Protein AF-A0A522Q2U1-F1 (afdb_monomer_lite)

Foldseek 3Di:
DLLVVLVVVVVVPDDLPDAD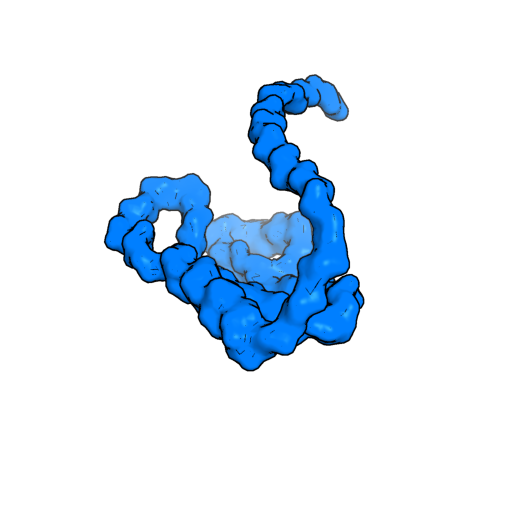EAEACDDPVNLVSCCVRNNNPHHYHYHLVVVLVVVLVPDDPVCNVVVSVVSVVVVPDDDPDPPDDPDPDPDDPPPVVVVVVVVVCVVPDDDDPDDDPDDDDDDDDDDDDDDDD

Secondary structure (DSSP, 8-state):
-HHHHHHHHHTTT--SSS---EEES--HHHHHHHHHHH-TTS-EEE-HHHHHHHHHTTS-HHHHHHHHHHHHHHTTSPP--SS----S--SSSTTHHHHHHHHHHHHS-------------------------

pLDDT: mean 72.79, std 26.9, range [29.25, 98.19]

Sequence (133 aa):
MAKGLLEGLVGRGLATDRKYLFVIDGSKALRVAINAAFGAENPVQRCRQHKLENVMGYLPEHLKDQTKAAMRAAFRLPGQGRDGAVGEAGGMAGTRISQRRHELARRFGGDVHGQSDGFVAEPLALSGIHQRD

Structure (mmCIF, N/CA/C/O backbone):
data_AF-A0A522Q2U1-F1
#
_entry.id   AF-A0A522Q2U1-F1
#
loop_
_atom_site.group_PDB
_atom_site.id
_atom_site.type_symbol
_atom_site.label_atom_id
_atom_site.label_alt_id
_atom_site.label_comp_id
_atom_site.label_asym_id
_atom_site.label_entity_id
_atom_site.label_seq_id
_atom_site.pdbx_PDB_ins_code
_atom_site.Cartn_x
_atom_site.Cartn_y
_atom_site.Cartn_z
_atom_site.occupancy
_atom_site.B_iso_or_equiv
_atom_site.auth_seq_id
_atom_site.auth_comp_id
_atom_site.auth_asym_id
_atom_site.auth_atom_id
_atom_site.pdbx_PDB_model_num
ATOM 1 N N . MET A 1 1 ? -6.010 -16.390 9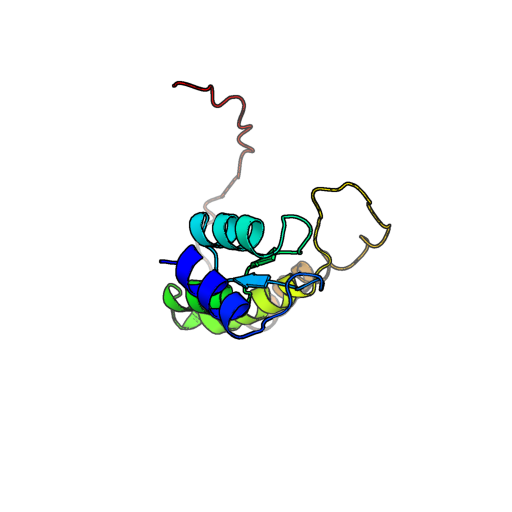.042 1.00 67.88 1 MET A N 1
ATOM 2 C CA . MET A 1 1 ? -4.645 -15.822 8.944 1.00 67.88 1 MET A CA 1
ATOM 3 C C . MET A 1 1 ? -4.636 -14.298 9.096 1.00 67.88 1 MET A C 1
ATOM 5 O O . MET A 1 1 ? -4.265 -13.840 10.164 1.00 67.88 1 MET A O 1
ATOM 9 N N . ALA A 1 2 ? -5.099 -13.502 8.118 1.00 86.50 2 ALA A N 1
ATOM 10 C CA . ALA A 1 2 ? -4.985 -12.029 8.169 1.00 86.50 2 ALA A CA 1
ATOM 11 C C . ALA A 1 2 ? -5.651 -11.362 9.393 1.00 86.50 2 ALA A C 1
ATOM 13 O O . ALA A 1 2 ? -5.063 -10.474 10.000 1.00 86.50 2 ALA A O 1
ATOM 14 N N . LYS A 1 3 ? -6.847 -11.821 9.784 1.00 88.31 3 LYS A N 1
ATOM 15 C CA . LYS A 1 3 ? -7.571 -11.313 10.963 1.00 88.31 3 LYS A CA 1
ATOM 16 C C . LYS A 1 3 ? -6.779 -11.515 12.262 1.00 88.31 3 LYS A C 1
ATOM 18 O O . LYS A 1 3 ? -6.504 -10.543 12.950 1.00 88.31 3 LYS A O 1
ATOM 23 N N . GLY A 1 4 ? -6.306 -12.738 12.513 1.00 92.56 4 GLY A N 1
ATOM 24 C CA . GLY A 1 4 ? -5.521 -13.057 13.712 1.00 92.56 4 GLY A CA 1
ATOM 25 C C . GLY A 1 4 ? -4.200 -12.286 13.818 1.00 92.56 4 GLY A C 1
ATOM 26 O O . GLY A 1 4 ? -3.786 -11.943 14.919 1.00 92.56 4 GLY A O 1
ATOM 27 N N . LEU A 1 5 ? -3.559 -11.949 12.689 1.00 93.75 5 LEU A N 1
ATOM 28 C CA . LEU A 1 5 ? -2.380 -11.073 12.694 1.00 93.75 5 LEU A CA 1
ATOM 29 C C . LEU A 1 5 ? -2.725 -9.682 13.244 1.00 93.75 5 LEU A C 1
ATOM 31 O O . LEU A 1 5 ? -2.038 -9.192 14.136 1.00 93.75 5 LEU A O 1
ATOM 35 N N . LEU A 1 6 ? -3.779 -9.058 12.712 1.00 95.44 6 LEU A N 1
ATOM 36 C CA . LEU A 1 6 ? -4.190 -7.710 13.103 1.00 95.44 6 LEU A CA 1
ATOM 37 C C . LEU A 1 6 ? -4.713 -7.671 14.541 1.00 95.44 6 LEU A C 1
ATOM 39 O O . LEU A 1 6 ? -4.323 -6.794 15.304 1.00 95.44 6 LEU A O 1
ATOM 43 N N . GLU A 1 7 ? -5.506 -8.662 14.943 1.00 94.50 7 GLU A N 1
ATOM 44 C CA . GLU A 1 7 ? -5.956 -8.822 16.331 1.00 94.50 7 GLU A CA 1
ATOM 45 C C . GLU A 1 7 ? -4.779 -9.007 17.288 1.00 94.50 7 GLU A C 1
ATOM 47 O O . GLU A 1 7 ? -4.756 -8.415 18.362 1.00 94.5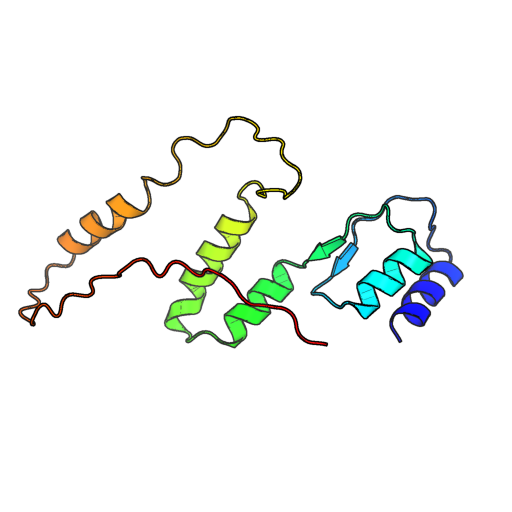0 7 GLU A O 1
ATOM 52 N N . GLY A 1 8 ? -3.755 -9.758 16.877 1.00 96.38 8 GLY A N 1
ATOM 53 C CA . GLY A 1 8 ? -2.525 -9.897 17.645 1.00 96.38 8 GLY A CA 1
ATOM 54 C C . GLY A 1 8 ? -1.740 -8.589 17.783 1.00 96.38 8 GLY A C 1
ATOM 55 O O . GLY A 1 8 ? -1.017 -8.424 18.759 1.00 96.38 8 GLY A O 1
ATOM 56 N N . LEU A 1 9 ? -1.839 -7.651 16.835 1.00 95.94 9 LEU A N 1
ATOM 57 C CA . LEU A 1 9 ? -1.246 -6.315 16.987 1.00 95.94 9 LEU A CA 1
ATOM 58 C C . LEU A 1 9 ? -2.051 -5.467 17.976 1.00 95.94 9 LEU A C 1
ATOM 60 O O . LEU A 1 9 ? -1.464 -4.850 18.862 1.00 95.94 9 LEU A O 1
ATOM 64 N N . VAL A 1 10 ? -3.381 -5.490 17.871 1.00 95.56 10 VAL A N 1
ATOM 65 C CA . VAL A 1 10 ? -4.282 -4.784 18.798 1.00 95.56 10 VAL A CA 1
ATOM 66 C C . VAL A 1 10 ? -4.112 -5.300 20.228 1.00 95.56 10 VAL A C 1
ATOM 68 O O . VAL A 1 10 ? -3.917 -4.511 21.146 1.00 95.56 10 VAL A O 1
ATOM 71 N N . GLY A 1 11 ? -4.061 -6.621 20.419 1.00 96.81 11 GLY A N 1
ATOM 72 C CA . GLY A 1 11 ? -3.835 -7.244 21.726 1.00 96.81 11 GLY A CA 1
ATOM 73 C C . GLY A 1 11 ? -2.471 -6.922 22.350 1.00 96.81 11 GLY A C 1
ATOM 74 O O . GLY A 1 11 ? -2.312 -7.037 23.559 1.00 96.81 11 GLY A O 1
ATOM 75 N N . ARG A 1 12 ? -1.494 -6.475 21.548 1.00 97.56 12 ARG A N 1
ATOM 76 C CA . ARG A 1 12 ? -0.190 -5.973 22.021 1.00 97.56 12 ARG A CA 1
ATOM 77 C C . ARG A 1 12 ? -0.180 -4.459 22.272 1.00 97.56 12 ARG A C 1
ATOM 79 O O . ARG A 1 12 ? 0.882 -3.901 22.529 1.00 97.56 12 ARG A O 1
ATOM 86 N N . GLY A 1 13 ? -1.335 -3.796 22.201 1.00 96.44 13 GLY A N 1
ATOM 87 C CA . GLY A 1 13 ? -1.489 -2.373 22.506 1.00 96.44 13 GLY A CA 1
ATOM 88 C C . GLY A 1 13 ? -1.466 -1.447 21.290 1.00 96.44 13 GLY A C 1
ATOM 89 O O . GLY A 1 13 ? -1.311 -0.237 21.458 1.00 96.44 13 GLY A O 1
ATOM 90 N N . LEU A 1 14 ? -1.617 -1.967 20.065 1.00 95.81 14 LEU A N 1
ATOM 91 C CA . LEU A 1 14 ? -1.825 -1.096 18.909 1.00 95.81 14 LEU A CA 1
ATOM 92 C C . LEU A 1 14 ? -3.215 -0.452 18.999 1.00 95.81 14 LEU A C 1
ATOM 94 O O . LEU A 1 14 ? -4.233 -1.131 18.882 1.00 95.81 14 LEU A O 1
ATOM 98 N N . ALA A 1 15 ? -3.232 0.862 19.204 1.00 94.88 15 ALA A N 1
ATOM 99 C CA . ALA A 1 15 ? -4.448 1.656 19.315 1.00 94.88 15 ALA A CA 1
ATOM 100 C C . ALA A 1 15 ? -5.300 1.568 18.033 1.00 94.88 15 ALA A C 1
ATOM 102 O O . ALA A 1 15 ? -4.765 1.609 16.929 1.00 94.88 15 ALA A O 1
ATOM 103 N N . THR A 1 16 ? -6.622 1.454 18.162 1.00 94.75 16 THR A N 1
ATOM 104 C CA . THR A 1 16 ? -7.557 1.351 17.020 1.00 94.75 16 THR A CA 1
ATOM 105 C C . THR A 1 16 ? -8.399 2.609 16.818 1.00 94.75 16 THR A C 1
ATOM 107 O O . THR A 1 16 ? -9.103 2.725 15.823 1.00 94.75 16 THR A O 1
ATOM 110 N N . ASP A 1 17 ? -8.330 3.552 17.753 1.00 92.25 17 ASP A N 1
ATOM 111 C CA . ASP A 1 17 ? -9.040 4.835 17.753 1.00 92.25 17 ASP A CA 1
ATOM 112 C C . ASP A 1 17 ? -8.352 5.910 16.891 1.00 92.25 17 ASP A C 1
ATOM 114 O O . ASP A 1 17 ? -8.889 6.995 16.671 1.00 92.25 17 ASP A O 1
ATOM 118 N N . ARG A 1 18 ? -7.160 5.609 16.369 1.00 93.19 18 ARG A N 1
ATOM 119 C CA . ARG A 1 18 ? -6.389 6.489 15.488 1.00 93.19 18 ARG A CA 1
ATOM 120 C C . ARG A 1 18 ? -6.672 6.169 14.027 1.00 93.19 18 ARG A C 1
ATOM 122 O O . ARG A 1 18 ? -6.840 5.010 13.654 1.00 93.19 18 ARG A O 1
ATOM 129 N N . LYS A 1 19 ? -6.629 7.193 13.171 1.00 94.06 19 LYS A N 1
ATOM 130 C CA . LYS A 1 19 ? -6.627 6.980 11.719 1.00 94.06 19 LYS A CA 1
ATOM 131 C C . LYS A 1 1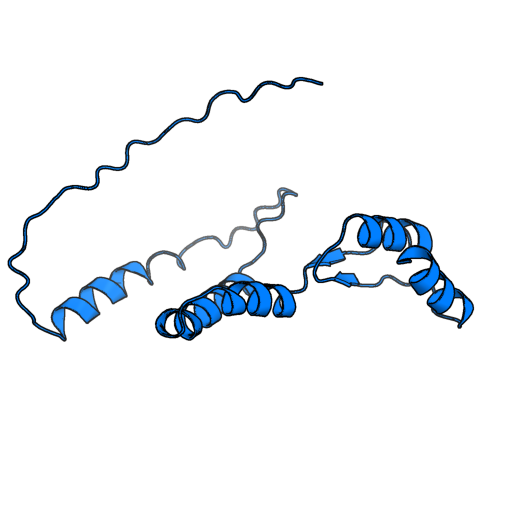9 ? -5.258 6.489 11.252 1.00 94.06 19 LYS A C 1
ATOM 133 O O . LYS A 1 19 ? -4.240 7.133 11.497 1.00 94.06 19 LYS A O 1
ATOM 138 N N . TYR A 1 20 ? -5.262 5.384 10.516 1.00 96.06 20 TYR A N 1
ATOM 139 C CA . TYR A 1 20 ? -4.099 4.789 9.870 1.00 96.06 20 TYR A CA 1
ATOM 140 C C . TYR A 1 20 ? -4.248 4.819 8.353 1.00 96.06 20 TYR A C 1
ATOM 142 O O . TYR A 1 20 ? -5.327 4.591 7.809 1.00 96.06 20 TYR A O 1
ATOM 150 N N . LEU A 1 21 ? -3.129 5.019 7.657 1.00 96.62 21 LEU A N 1
ATOM 151 C CA . LEU A 1 21 ? -3.019 4.666 6.248 1.00 96.62 21 LEU A CA 1
ATOM 152 C C . LEU A 1 21 ? -2.506 3.232 6.137 1.00 96.62 21 LEU A C 1
ATOM 154 O O . LEU A 1 21 ? -1.337 2.960 6.412 1.00 96.62 21 LEU A O 1
ATOM 158 N N . PHE A 1 22 ? -3.358 2.319 5.681 1.00 96.62 22 PHE A N 1
ATOM 159 C CA . PHE A 1 22 ? -2.936 0.951 5.398 1.00 96.62 22 PHE A CA 1
ATOM 160 C C . PHE A 1 22 ? -2.387 0.862 3.976 1.00 96.62 22 PHE A C 1
ATOM 162 O O . PHE A 1 22 ? -3.128 1.022 3.006 1.00 96.62 22 PHE A O 1
ATOM 169 N N . VAL A 1 23 ? -1.094 0.571 3.839 1.00 96.75 23 VAL A N 1
ATOM 170 C CA . VAL A 1 23 ? -0.452 0.344 2.538 1.00 96.75 23 VAL A CA 1
ATOM 171 C C . VAL A 1 23 ? -0.234 -1.153 2.341 1.00 96.75 23 VAL A C 1
ATOM 173 O O . VAL A 1 23 ? 0.606 -1.753 3.004 1.00 96.75 23 VAL A O 1
ATOM 176 N N . ILE A 1 24 ? -0.984 -1.767 1.428 1.00 96.00 24 ILE A N 1
ATOM 177 C CA . ILE A 1 24 ? -0.965 -3.223 1.199 1.00 96.00 24 ILE A CA 1
ATOM 178 C C . ILE A 1 24 ? -0.700 -3.532 -0.272 1.00 96.00 24 ILE A C 1
ATOM 180 O O . ILE A 1 24 ? -1.156 -2.789 -1.130 1.00 96.00 24 ILE A O 1
ATOM 184 N N . ASP A 1 25 ? 0.002 -4.615 -0.615 1.00 92.88 25 ASP A N 1
ATOM 185 C CA . ASP A 1 25 ? 0.135 -5.005 -2.033 1.00 92.88 25 ASP A CA 1
ATOM 186 C C . ASP A 1 25 ? -1.247 -5.306 -2.633 1.00 92.88 25 ASP A C 1
ATOM 188 O O . ASP A 1 25 ? -1.674 -4.683 -3.604 1.00 92.88 25 ASP A O 1
ATOM 192 N N . GLY A 1 26 ? -2.021 -6.134 -1.929 1.00 88.38 26 GLY A N 1
ATOM 193 C CA . GLY A 1 26 ? -3.477 -6.167 -1.958 1.00 88.38 26 GLY A CA 1
ATOM 194 C C . GLY A 1 26 ? -4.044 -7.560 -1.733 1.00 88.38 26 GLY A C 1
ATOM 195 O O . GLY A 1 26 ? -3.488 -8.566 -2.149 1.00 88.38 26 GLY A O 1
ATOM 196 N N . SER A 1 27 ? -5.174 -7.613 -1.041 1.00 91.19 27 SER A N 1
ATOM 197 C CA . SER A 1 27 ? -5.875 -8.849 -0.713 1.00 91.19 27 SER A CA 1
ATOM 198 C C . SER A 1 27 ? -7.273 -8.482 -0.241 1.00 91.19 27 SER A C 1
ATOM 200 O O . SER A 1 27 ? -7.428 -7.606 0.613 1.00 91.19 27 SER A O 1
ATOM 202 N N . LYS A 1 28 ? -8.299 -9.138 -0.795 1.00 93.31 28 LYS A N 1
ATOM 203 C CA . LYS A 1 28 ? -9.689 -8.923 -0.365 1.00 93.31 28 LYS A CA 1
ATOM 204 C C . LYS A 1 28 ? -9.852 -9.296 1.111 1.00 93.31 28 LYS A C 1
ATOM 206 O O . LYS A 1 28 ? -10.411 -8.521 1.878 1.00 93.31 28 LYS A O 1
ATOM 211 N N . ALA A 1 29 ? -9.272 -10.425 1.519 1.00 94.06 29 ALA A N 1
ATOM 212 C CA . ALA A 1 29 ? -9.300 -10.884 2.904 1.00 94.06 29 ALA A CA 1
ATOM 213 C C . ALA A 1 29 ? -8.581 -9.915 3.856 1.00 94.06 29 ALA A C 1
ATOM 215 O O . ALA A 1 29 ? -9.072 -9.663 4.952 1.00 94.06 29 ALA A O 1
ATOM 216 N N . LEU A 1 30 ? -7.452 -9.329 3.437 1.00 95.06 30 LEU A N 1
ATOM 217 C CA . LEU A 1 30 ? -6.740 -8.342 4.252 1.00 95.06 30 LEU A CA 1
ATOM 218 C C . LEU A 1 30 ? -7.531 -7.036 4.380 1.00 95.06 30 LEU A C 1
ATOM 220 O O . LEU A 1 30 ? -7.595 -6.484 5.471 1.00 95.06 30 LEU A O 1
ATOM 224 N N . ARG A 1 31 ? -8.190 -6.574 3.307 1.00 95.50 31 ARG A N 1
ATOM 225 C CA . ARG A 1 31 ? -9.075 -5.399 3.371 1.00 95.50 31 ARG A CA 1
ATOM 226 C C . ARG A 1 31 ? -10.232 -5.619 4.347 1.00 95.50 31 ARG A C 1
ATOM 228 O O . ARG A 1 31 ? -10.501 -4.744 5.160 1.00 95.50 31 ARG A O 1
ATOM 235 N N . VAL A 1 32 ? -10.880 -6.783 4.293 1.00 96.06 32 VAL A N 1
ATOM 236 C CA . VAL A 1 32 ? -11.955 -7.143 5.232 1.00 96.06 32 VAL A CA 1
ATOM 237 C C . VAL A 1 32 ? -11.430 -7.202 6.668 1.00 96.06 32 VAL A C 1
ATOM 239 O O . VAL A 1 32 ? -12.059 -6.654 7.566 1.00 96.06 32 VAL A O 1
ATOM 242 N N . ALA A 1 33 ? -10.259 -7.804 6.888 1.00 96.06 33 ALA A N 1
ATOM 243 C CA . ALA A 1 33 ? -9.649 -7.884 8.213 1.00 96.06 33 ALA A CA 1
ATOM 244 C C . ALA A 1 33 ? -9.290 -6.500 8.787 1.00 96.06 33 ALA A C 1
ATOM 246 O O . ALA A 1 33 ? -9.537 -6.257 9.963 1.00 96.06 33 ALA A O 1
ATOM 247 N N . ILE A 1 34 ? -8.758 -5.590 7.962 1.00 96.06 34 ILE A N 1
ATOM 248 C CA . ILE A 1 34 ? -8.485 -4.198 8.353 1.00 96.06 34 ILE A CA 1
ATOM 249 C C . ILE A 1 34 ? -9.780 -3.508 8.779 1.00 96.06 34 ILE A C 1
ATOM 251 O O . ILE A 1 34 ? -9.840 -2.963 9.877 1.00 96.06 34 ILE A O 1
ATOM 255 N N . ASN A 1 35 ? -10.824 -3.585 7.949 1.00 95.38 35 ASN A N 1
ATOM 256 C CA . ASN A 1 35 ? -12.113 -2.969 8.260 1.00 95.38 35 ASN A CA 1
ATOM 257 C C . ASN A 1 35 ? -12.709 -3.526 9.565 1.00 95.38 35 ASN A C 1
ATOM 259 O O . ASN A 1 35 ? -13.289 -2.770 10.335 1.00 95.38 35 ASN A O 1
ATOM 263 N N . ALA A 1 36 ? -12.555 -4.828 9.820 1.00 94.75 36 ALA A N 1
ATOM 264 C CA . ALA A 1 36 ? -13.062 -5.470 11.029 1.00 94.75 36 ALA A CA 1
ATOM 265 C C . ALA A 1 36 ? -12.292 -5.067 12.300 1.00 94.75 36 ALA A C 1
ATOM 267 O O . ALA A 1 36 ? -12.902 -4.953 13.355 1.00 94.75 36 ALA A O 1
ATOM 268 N N . ALA A 1 37 ? -10.973 -4.864 12.213 1.00 94.44 37 ALA A N 1
ATOM 269 C CA . ALA A 1 37 ? -10.134 -4.563 13.377 1.00 94.44 37 ALA A CA 1
ATOM 270 C C . ALA A 1 37 ? -9.999 -3.058 13.674 1.00 94.44 37 ALA A C 1
ATOM 272 O O . ALA A 1 37 ? -9.888 -2.676 14.833 1.00 94.44 37 ALA A O 1
ATOM 273 N N . PHE A 1 38 ? -10.000 -2.208 12.643 1.00 95.19 38 PHE A N 1
ATOM 274 C CA . PHE A 1 38 ? -9.717 -0.769 12.763 1.00 95.19 38 PHE A CA 1
ATOM 275 C C . PHE A 1 38 ? -10.867 0.123 12.278 1.00 95.19 38 PHE A C 1
ATOM 277 O O . PHE A 1 38 ? -10.779 1.344 12.374 1.00 95.19 38 PHE A O 1
ATOM 284 N N . GLY A 1 39 ? -11.940 -0.457 11.736 1.00 93.69 39 GLY A N 1
ATOM 285 C CA . GLY A 1 39 ? -13.035 0.286 11.115 1.00 93.69 39 GLY A CA 1
ATOM 286 C C . GLY A 1 39 ? -12.777 0.635 9.644 1.00 93.69 39 GLY A C 1
ATOM 287 O O . GLY A 1 39 ? -11.638 0.687 9.168 1.00 93.69 39 GLY A O 1
ATOM 288 N N . ALA A 1 40 ? -13.864 0.870 8.905 1.00 94.25 40 ALA A N 1
ATOM 289 C CA . ALA A 1 40 ? -13.849 1.080 7.452 1.00 94.25 40 ALA A CA 1
ATOM 290 C C . ALA A 1 40 ? -13.405 2.491 7.011 1.00 94.25 40 ALA A C 1
ATOM 292 O O . ALA A 1 40 ? -13.105 2.689 5.835 1.00 94.25 40 ALA A O 1
ATOM 293 N N . GLU A 1 41 ? -13.326 3.438 7.948 1.00 94.25 41 GLU A N 1
ATOM 294 C CA . GLU A 1 41 ? -12.950 4.845 7.724 1.00 94.25 41 GLU A CA 1
ATOM 295 C C . GLU A 1 41 ? -11.458 5.045 7.413 1.00 94.25 41 GLU A C 1
ATOM 297 O O . GLU A 1 41 ? -11.028 6.131 7.014 1.00 94.25 41 GLU A O 1
ATOM 302 N N . ASN A 1 42 ? -10.638 4.015 7.629 1.00 95.31 42 ASN A N 1
ATOM 303 C CA . ASN A 1 42 ? -9.208 4.097 7.374 1.00 95.31 42 ASN A CA 1
ATOM 304 C C . ASN A 1 42 ? -8.918 4.021 5.869 1.00 95.31 42 ASN A C 1
ATOM 306 O O . ASN A 1 42 ? -9.344 3.065 5.207 1.00 95.31 42 ASN A O 1
ATOM 310 N N . PRO A 1 43 ? -8.148 4.968 5.305 1.00 95.56 43 PRO A N 1
ATOM 311 C CA . PRO A 1 43 ? -7.727 4.875 3.920 1.00 95.56 43 PRO A CA 1
ATOM 312 C C . PRO A 1 43 ? -6.841 3.642 3.713 1.00 95.56 43 PRO A C 1
ATOM 314 O O . PRO A 1 43 ? -5.902 3.373 4.469 1.00 95.56 43 PRO A O 1
ATOM 317 N N . VAL A 1 44 ? -7.125 2.900 2.642 1.00 95.81 44 VAL A N 1
ATOM 318 C CA . VAL A 1 44 ? -6.332 1.740 2.227 1.00 95.81 44 VAL A CA 1
ATOM 319 C C . VAL A 1 44 ? -5.777 1.993 0.835 1.00 95.81 44 VAL A C 1
ATOM 321 O O . VAL A 1 44 ? -6.525 2.091 -0.136 1.00 95.81 44 VAL A O 1
ATOM 324 N N . GLN A 1 45 ? -4.455 2.059 0.736 1.00 95.00 45 GLN A N 1
ATOM 325 C CA . GLN A 1 45 ? -3.723 2.309 -0.497 1.00 95.00 45 GLN A CA 1
ATOM 326 C C . GLN A 1 45 ? -3.014 1.035 -0.963 1.00 95.00 45 GLN A C 1
ATOM 328 O O . GLN A 1 45 ? -2.435 0.296 -0.165 1.00 95.00 45 GLN A O 1
ATOM 333 N N . ARG A 1 46 ? -2.999 0.786 -2.280 1.00 93.25 46 ARG A N 1
ATOM 334 C CA . ARG A 1 46 ? -2.133 -0.259 -2.839 1.00 93.25 46 ARG A CA 1
ATOM 335 C C . ARG A 1 46 ? -0.670 0.166 -2.848 1.00 93.25 46 ARG A C 1
ATOM 337 O O . ARG A 1 46 ? -0.352 1.287 -3.254 1.00 93.25 46 ARG A O 1
ATOM 344 N N . CYS A 1 47 ? 0.209 -0.745 -2.444 1.00 96.75 47 CYS A N 1
ATOM 345 C CA . CYS A 1 47 ? 1.644 -0.528 -2.390 1.00 96.75 47 CYS A CA 1
ATOM 346 C C . CYS A 1 47 ? 2.223 -0.372 -3.800 1.00 96.75 47 CYS A C 1
ATOM 348 O O . CYS A 1 47 ? 2.201 -1.288 -4.621 1.00 96.75 47 CYS A O 1
ATOM 350 N N . ARG A 1 48 ? 2.775 0.811 -4.073 1.00 95.56 48 ARG A N 1
ATOM 351 C CA . ARG A 1 48 ? 3.397 1.138 -5.362 1.00 95.56 48 ARG A CA 1
ATOM 352 C C . ARG A 1 48 ? 4.702 0.378 -5.589 1.00 95.56 48 ARG A C 1
ATOM 354 O O . ARG A 1 48 ? 4.992 0.033 -6.728 1.00 95.56 48 ARG A O 1
ATOM 361 N N . GLN A 1 49 ? 5.458 0.104 -4.523 1.00 96.19 49 GLN A N 1
ATOM 362 C CA . GLN A 1 49 ? 6.724 -0.626 -4.610 1.00 96.19 49 GLN A CA 1
ATOM 363 C C . GLN A 1 49 ? 6.496 -2.081 -5.023 1.00 96.19 49 GLN A C 1
ATOM 365 O O . GLN A 1 49 ? 7.041 -2.503 -6.037 1.00 96.19 49 GLN A O 1
ATOM 370 N N . HIS A 1 50 ? 5.601 -2.798 -4.337 1.00 96.62 50 HIS A N 1
ATOM 371 C CA . HIS A 1 50 ? 5.223 -4.148 -4.761 1.00 96.62 50 HIS A CA 1
ATOM 372 C C . HIS A 1 50 ? 4.636 -4.149 -6.171 1.00 96.62 50 HIS A C 1
ATOM 374 O O . HIS A 1 50 ? 4.954 -5.020 -6.971 1.00 96.62 50 HIS A O 1
ATOM 380 N N . LYS A 1 51 ? 3.836 -3.137 -6.542 1.00 94.69 51 LYS A N 1
ATOM 381 C CA . LYS A 1 51 ? 3.333 -3.066 -7.916 1.00 94.69 51 LYS A CA 1
ATOM 382 C C . LYS A 1 51 ? 4.448 -2.863 -8.949 1.00 94.69 51 LYS A C 1
ATOM 384 O O . LYS A 1 51 ? 4.340 -3.426 -10.034 1.00 94.69 51 LYS A O 1
ATOM 389 N N . LEU A 1 52 ? 5.492 -2.091 -8.637 1.00 97.12 52 LEU A N 1
ATOM 390 C CA . LEU A 1 52 ? 6.677 -1.965 -9.491 1.00 97.12 52 LEU A CA 1
ATOM 391 C C . LEU A 1 52 ? 7.382 -3.309 -9.636 1.00 97.12 52 LEU A C 1
ATOM 393 O O . LEU A 1 52 ? 7.610 -3.732 -10.760 1.00 97.12 52 LEU A O 1
ATOM 397 N N . GLU A 1 53 ? 7.685 -3.986 -8.532 1.00 97.06 53 GLU A N 1
ATOM 398 C CA . GLU A 1 53 ? 8.362 -5.290 -8.539 1.00 97.06 53 GLU A CA 1
ATOM 399 C C . GLU A 1 53 ? 7.558 -6.340 -9.304 1.00 97.06 53 GLU A C 1
ATOM 401 O O . GLU A 1 53 ? 8.103 -6.999 -10.187 1.00 97.06 53 GLU A O 1
ATOM 406 N N . ASN A 1 54 ? 6.244 -6.394 -9.069 1.00 95.00 54 ASN A N 1
ATOM 407 C CA . ASN A 1 54 ? 5.321 -7.254 -9.798 1.00 95.00 54 ASN A CA 1
ATOM 408 C C . ASN A 1 54 ? 5.393 -7.009 -11.308 1.00 95.00 54 ASN A C 1
ATOM 410 O O . ASN A 1 54 ? 5.339 -7.959 -12.067 1.00 95.00 54 ASN A O 1
ATOM 414 N N . VAL A 1 55 ? 5.521 -5.763 -11.775 1.00 96.75 55 VAL A N 1
ATOM 415 C CA . VAL A 1 55 ? 5.651 -5.481 -13.216 1.00 96.75 55 VAL A CA 1
ATOM 416 C C . VAL A 1 55 ? 7.063 -5.789 -13.723 1.00 96.75 55 VAL A C 1
ATOM 418 O O . VAL A 1 55 ? 7.214 -6.401 -14.777 1.00 96.75 55 VAL A O 1
ATOM 421 N N . MET A 1 56 ? 8.103 -5.407 -12.976 1.00 98.00 56 MET A N 1
ATOM 422 C CA . MET A 1 56 ? 9.497 -5.638 -13.371 1.00 98.00 56 MET A CA 1
ATOM 423 C C . MET A 1 56 ? 9.837 -7.129 -13.458 1.00 98.00 56 MET A C 1
ATOM 425 O O . MET A 1 56 ? 10.669 -7.502 -14.279 1.00 98.00 56 MET A O 1
ATOM 429 N N . GLY A 1 57 ? 9.194 -7.980 -12.654 1.00 97.31 57 GLY A N 1
ATOM 430 C CA . GLY A 1 57 ? 9.404 -9.428 -12.667 1.00 97.31 57 GLY A CA 1
ATOM 431 C C . GLY A 1 57 ? 8.966 -10.123 -13.961 1.00 97.31 57 GLY A C 1
ATOM 432 O O . GLY A 1 57 ? 9.488 -11.190 -14.266 1.00 97.31 57 GLY A O 1
ATOM 433 N N . TYR A 1 58 ? 8.062 -9.520 -14.740 1.00 97.31 58 TYR A N 1
ATOM 434 C CA . TYR A 1 58 ? 7.553 -10.105 -15.991 1.00 97.31 58 TYR A CA 1
ATOM 435 C C . TYR A 1 58 ? 8.102 -9.442 -17.258 1.00 97.31 58 TYR A C 1
ATOM 437 O O . TYR A 1 58 ? 7.855 -9.931 -18.358 1.00 97.31 58 TYR A O 1
ATOM 445 N N . LEU A 1 59 ? 8.815 -8.319 -17.138 1.00 97.62 59 LEU A N 1
ATOM 446 C CA . LEU A 1 59 ? 9.307 -7.581 -18.299 1.00 97.62 59 LEU A CA 1
ATOM 447 C C . LEU A 1 59 ? 10.658 -8.114 -18.799 1.00 97.62 59 LEU A C 1
ATOM 449 O O . LEU A 1 59 ? 11.547 -8.375 -17.983 1.00 97.62 59 LEU A O 1
ATOM 453 N N . PRO A 1 60 ? 10.866 -8.174 -20.128 1.00 97.88 60 PRO A N 1
ATOM 454 C CA . PRO A 1 60 ? 12.198 -8.294 -20.714 1.00 97.88 60 PRO A CA 1
ATOM 455 C C . PRO A 1 60 ? 13.134 -7.193 -20.201 1.00 97.88 60 PRO A C 1
ATOM 457 O O . PRO A 1 60 ? 12.711 -6.047 -20.040 1.00 97.88 60 PRO A O 1
ATOM 460 N N . GLU A 1 61 ? 14.414 -7.521 -19.994 1.00 97.88 61 GLU A N 1
ATOM 461 C CA . GLU A 1 61 ? 15.388 -6.626 -19.344 1.00 97.88 61 GLU A CA 1
ATOM 462 C C . GLU A 1 61 ? 15.460 -5.238 -19.999 1.00 97.88 61 GLU A C 1
ATOM 464 O O . GLU A 1 61 ? 15.378 -4.219 -19.317 1.00 97.88 61 GLU A O 1
ATOM 469 N N . HIS A 1 62 ? 15.483 -5.192 -21.334 1.00 97.69 62 HIS A N 1
ATOM 470 C CA . HIS A 1 62 ? 15.582 -3.950 -22.108 1.00 97.69 62 HIS A CA 1
ATOM 471 C C . HIS A 1 62 ? 14.383 -2.993 -21.944 1.00 97.69 62 HIS A C 1
ATOM 473 O O . HIS A 1 62 ? 14.486 -1.826 -22.315 1.00 97.69 62 HIS A O 1
ATOM 479 N N . LEU A 1 63 ? 13.251 -3.450 -21.390 1.00 98.00 63 LEU A N 1
ATOM 480 C CA . LEU A 1 63 ? 12.058 -2.623 -21.148 1.00 98.00 63 LEU A CA 1
ATOM 481 C C . LEU A 1 63 ? 11.924 -2.148 -19.697 1.00 98.00 63 LEU A C 1
ATOM 483 O O . LEU A 1 63 ? 11.083 -1.285 -19.411 1.00 98.00 63 LEU A O 1
ATOM 487 N N . LYS A 1 64 ? 12.710 -2.699 -18.764 1.00 98.19 64 LYS A N 1
ATOM 488 C CA . LYS A 1 64 ? 12.519 -2.471 -17.325 1.00 98.19 64 LYS A CA 1
ATOM 489 C C . LYS A 1 64 ? 12.752 -1.019 -16.935 1.00 98.19 64 LYS A C 1
ATOM 491 O O . LYS A 1 64 ? 11.887 -0.422 -16.297 1.00 98.19 64 LYS A O 1
ATOM 496 N N . ASP A 1 65 ? 13.860 -0.421 -17.362 1.00 98.06 65 ASP A N 1
ATOM 497 C CA . ASP A 1 65 ? 14.217 0.944 -16.956 1.00 98.06 65 ASP A CA 1
ATOM 498 C C . ASP A 1 65 ? 13.216 1.987 -17.450 1.00 98.06 65 ASP A C 1
ATOM 500 O O . ASP A 1 65 ? 12.724 2.807 -16.663 1.00 98.06 65 ASP A O 1
ATOM 504 N N . GLN A 1 66 ? 12.842 1.915 -18.731 1.00 98.00 66 GLN A N 1
ATOM 505 C CA . GLN A 1 66 ? 11.848 2.817 -19.306 1.00 98.00 66 GLN A CA 1
ATOM 506 C C . GLN A 1 66 ? 10.493 2.660 -18.605 1.00 98.00 66 GLN A C 1
ATOM 508 O O . GLN A 1 66 ? 9.874 3.655 -18.215 1.00 98.00 66 GLN A O 1
ATOM 513 N N . THR A 1 67 ? 10.044 1.421 -18.391 1.00 98.12 67 THR A N 1
ATOM 514 C CA . THR A 1 67 ? 8.745 1.156 -17.760 1.00 98.12 67 THR A CA 1
ATOM 515 C C . THR A 1 67 ? 8.732 1.590 -16.297 1.00 98.12 67 THR A C 1
ATOM 517 O O . THR A 1 67 ? 7.782 2.228 -15.842 1.00 98.12 67 THR A O 1
ATOM 520 N N . LYS A 1 68 ? 9.810 1.331 -15.552 1.00 98.06 68 LYS A N 1
ATOM 521 C CA . LYS A 1 68 ? 9.979 1.773 -14.163 1.00 98.06 68 LYS A CA 1
ATOM 522 C C . LYS A 1 68 ? 9.930 3.294 -14.046 1.00 98.06 68 LYS A C 1
ATOM 524 O O . LYS A 1 68 ? 9.277 3.813 -13.138 1.00 98.06 68 LYS A O 1
ATOM 529 N N . ALA A 1 69 ? 10.590 4.012 -14.957 1.00 97.94 69 ALA A N 1
ATOM 530 C CA . ALA A 1 69 ? 10.546 5.471 -15.006 1.00 97.94 69 ALA A CA 1
ATOM 531 C C . ALA A 1 69 ? 9.123 5.981 -15.295 1.00 97.94 69 ALA A C 1
ATOM 533 O O . ALA A 1 69 ? 8.622 6.841 -14.566 1.00 97.94 69 ALA A O 1
ATOM 534 N N . ALA A 1 70 ? 8.444 5.398 -16.289 1.00 97.69 70 ALA A N 1
ATOM 535 C CA . ALA A 1 70 ? 7.069 5.745 -16.643 1.00 97.69 70 ALA A CA 1
ATOM 536 C C . ALA A 1 70 ? 6.085 5.500 -15.484 1.00 97.69 70 ALA A C 1
ATOM 538 O O . ALA A 1 70 ? 5.308 6.387 -15.134 1.00 97.69 70 ALA A O 1
ATOM 539 N N . MET A 1 71 ? 6.161 4.342 -14.821 1.00 97.50 71 MET A N 1
ATOM 540 C CA . MET A 1 71 ? 5.316 4.022 -13.663 1.00 97.50 71 MET A CA 1
ATOM 541 C C . MET A 1 71 ? 5.544 4.993 -12.498 1.00 97.50 71 MET A C 1
ATOM 543 O O . MET A 1 71 ? 4.588 5.474 -11.890 1.00 97.50 71 MET A O 1
ATOM 547 N N . ARG A 1 72 ? 6.804 5.331 -12.194 1.00 96.56 72 ARG A N 1
ATOM 548 C CA . ARG A 1 72 ? 7.134 6.308 -11.143 1.00 96.56 72 ARG A CA 1
ATOM 549 C C . ARG A 1 72 ? 6.601 7.702 -11.455 1.00 96.56 72 ARG A C 1
ATOM 551 O O . ARG A 1 72 ? 6.146 8.379 -10.535 1.00 96.56 72 ARG A O 1
ATOM 558 N N . ALA A 1 73 ? 6.644 8.122 -12.718 1.00 96.62 73 ALA A N 1
ATOM 559 C CA . ALA A 1 73 ? 6.039 9.376 -13.149 1.00 96.62 73 ALA A CA 1
ATOM 560 C C . ALA A 1 73 ? 4.512 9.339 -12.984 1.00 96.62 73 ALA A C 1
ATOM 562 O O . ALA A 1 73 ? 3.945 10.248 -12.383 1.00 96.62 73 ALA A O 1
ATOM 563 N N . ALA A 1 74 ? 3.861 8.251 -13.411 1.00 94.44 74 ALA A N 1
ATOM 564 C CA . ALA A 1 74 ? 2.416 8.076 -13.281 1.00 94.44 74 ALA A CA 1
ATOM 565 C C . ALA A 1 74 ? 1.936 8.143 -11.819 1.00 94.44 74 ALA A C 1
ATOM 567 O O . ALA A 1 74 ? 0.913 8.750 -11.530 1.00 94.44 74 ALA A O 1
ATOM 568 N N . PHE A 1 75 ? 2.699 7.600 -10.867 1.00 93.38 75 PHE A N 1
ATOM 569 C CA . PHE A 1 75 ? 2.362 7.668 -9.439 1.00 93.38 75 PHE A CA 1
ATOM 570 C C . PHE A 1 75 ? 2.376 9.079 -8.832 1.00 93.38 75 PHE A C 1
ATOM 572 O O . PHE A 1 75 ? 1.860 9.266 -7.727 1.00 93.38 75 PHE A O 1
ATOM 579 N N . ARG A 1 76 ? 2.985 10.056 -9.510 1.00 93.06 76 ARG A N 1
ATOM 580 C CA . ARG A 1 76 ? 2.996 11.466 -9.089 1.00 93.06 76 ARG A CA 1
ATOM 581 C C . ARG A 1 76 ? 1.850 12.265 -9.693 1.00 93.06 76 ARG A C 1
ATOM 583 O O . ARG A 1 76 ? 1.634 13.397 -9.273 1.00 93.06 76 ARG A O 1
ATOM 590 N N . LEU A 1 77 ? 1.146 11.702 -10.672 1.00 91.50 77 LEU A N 1
ATOM 591 C CA . LEU A 1 77 ? -0.033 12.345 -11.225 1.00 91.50 77 LEU A CA 1
ATOM 592 C C . LEU A 1 77 ? -1.141 12.356 -10.163 1.00 91.50 77 LEU A C 1
ATOM 594 O O . LEU A 1 77 ? -1.258 11.389 -9.397 1.00 91.50 77 LEU A O 1
ATOM 598 N N . PRO A 1 78 ? -1.944 13.432 -10.098 1.00 87.19 78 PRO A N 1
ATOM 599 C CA . PRO A 1 78 ? -3.126 13.442 -9.255 1.00 87.19 78 PRO A CA 1
ATOM 600 C C . PRO A 1 78 ? -4.016 12.260 -9.643 1.00 87.19 78 PRO A C 1
ATOM 602 O O . PRO A 1 78 ? -4.199 11.953 -10.824 1.00 87.19 78 PRO A O 1
ATOM 605 N N . GLY A 1 79 ? -4.534 11.558 -8.638 1.00 71.69 79 GLY A N 1
ATOM 606 C CA . GLY A 1 79 ? -5.474 10.477 -8.886 1.00 71.69 79 GLY A CA 1
ATOM 607 C C . GLY A 1 79 ? -6.749 11.049 -9.494 1.00 71.69 79 GLY A C 1
ATOM 608 O O . GLY A 1 79 ? -7.316 11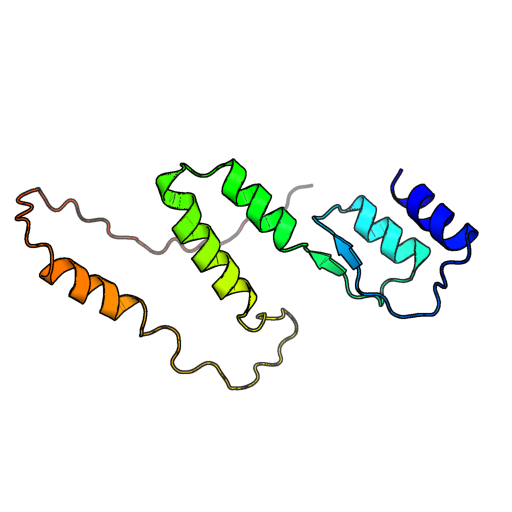.993 -8.953 1.00 71.69 79 GLY A O 1
ATOM 609 N N . GLN A 1 80 ? -7.229 10.459 -10.585 1.00 62.56 80 GLN A N 1
ATOM 610 C CA . GLN A 1 80 ? -8.630 10.606 -10.968 1.00 62.56 80 GLN A CA 1
ATOM 611 C C . GLN A 1 80 ? -9.437 9.789 -9.959 1.00 62.56 80 GLN A C 1
ATOM 613 O O . GLN A 1 80 ? -9.612 8.579 -10.105 1.00 62.56 80 GLN A O 1
ATOM 618 N N . GLY A 1 81 ? -9.813 10.429 -8.851 1.00 50.25 81 GLY A N 1
ATOM 619 C CA . GLY A 1 81 ? -10.758 9.852 -7.905 1.00 50.25 81 GLY A CA 1
ATOM 620 C C . GLY A 1 81 ? -12.066 9.538 -8.629 1.00 50.25 81 GLY A C 1
ATOM 621 O O . GLY A 1 81 ? -12.484 10.281 -9.514 1.00 50.25 81 GLY A O 1
ATOM 622 N N . ARG A 1 82 ? -12.723 8.434 -8.258 1.00 48.56 82 ARG A N 1
ATOM 623 C CA . ARG A 1 82 ? -14.116 8.168 -8.664 1.00 48.56 82 ARG A CA 1
ATOM 624 C C . ARG A 1 82 ? -15.112 9.103 -7.966 1.00 48.56 82 ARG A C 1
ATOM 626 O O . ARG A 1 82 ? -16.287 9.092 -8.312 1.00 48.56 82 ARG A O 1
ATOM 633 N N . ASP A 1 83 ? -14.626 9.938 -7.053 1.00 43.78 83 ASP A N 1
ATOM 634 C CA . ASP A 1 83 ? -15.408 10.925 -6.325 1.00 43.78 83 ASP A CA 1
ATOM 635 C C . ASP A 1 83 ? -15.182 12.281 -7.009 1.00 43.78 83 ASP A C 1
ATOM 637 O O . ASP A 1 83 ? -14.101 12.871 -6.941 1.00 43.78 83 ASP A O 1
ATOM 641 N N . GLY A 1 84 ? -16.179 12.697 -7.792 1.00 39.94 84 GLY A N 1
ATOM 642 C CA . GLY A 1 84 ? -16.114 13.785 -8.764 1.00 39.94 84 GLY A CA 1
ATOM 643 C C . GLY A 1 84 ? -15.907 15.178 -8.172 1.00 39.94 84 GLY A C 1
ATOM 644 O O . GLY A 1 84 ? -16.843 15.965 -8.095 1.00 39.94 84 GLY A O 1
ATOM 645 N N . ALA A 1 85 ? -14.660 15.525 -7.872 1.00 39.19 85 ALA A N 1
ATOM 646 C CA . ALA A 1 85 ? -14.212 16.909 -7.780 1.00 39.19 85 ALA A CA 1
ATOM 647 C C . ALA A 1 85 ? -13.060 17.117 -8.770 1.00 39.19 85 ALA A C 1
ATOM 649 O O . ALA A 1 85 ? -11.883 16.950 -8.453 1.00 39.19 85 ALA A O 1
ATOM 650 N N . VAL A 1 86 ? -13.422 17.445 -10.011 1.00 43.97 86 VAL A N 1
ATOM 651 C CA . VAL A 1 86 ? -12.504 18.001 -11.010 1.00 43.97 86 VAL A CA 1
ATOM 652 C C . VAL A 1 86 ? -12.038 19.368 -10.508 1.00 43.97 86 VAL A C 1
ATOM 654 O O . VAL A 1 86 ? -12.692 20.380 -10.718 1.00 43.97 86 VAL A O 1
ATOM 657 N N . GLY A 1 87 ? -10.911 19.390 -9.799 1.00 37.00 87 GLY A N 1
ATOM 658 C CA . GLY A 1 87 ? -10.123 20.604 -9.630 1.00 37.00 87 GLY A CA 1
ATOM 659 C C . GLY A 1 87 ? -9.421 20.912 -10.949 1.00 37.00 87 GLY A C 1
ATOM 660 O O . GLY A 1 87 ? -8.667 20.083 -11.461 1.00 37.00 87 GLY A O 1
ATOM 661 N N . GLU A 1 88 ? -9.707 22.080 -11.513 1.00 39.34 88 GLU A N 1
ATOM 662 C CA . GLU A 1 88 ? -9.169 22.598 -12.769 1.00 39.34 88 GLU A CA 1
ATOM 663 C C . GLU A 1 88 ? -7.633 22.706 -12.733 1.00 39.34 88 GLU A C 1
ATOM 665 O O . GLU A 1 88 ? -7.057 23.723 -12.368 1.00 39.34 88 GLU A O 1
ATOM 670 N N . ALA A 1 89 ? -6.937 21.632 -13.100 1.00 43.28 89 ALA A N 1
ATOM 671 C CA . ALA A 1 89 ? -5.493 21.646 -13.347 1.00 43.28 89 ALA A CA 1
ATOM 672 C C . ALA A 1 89 ? -5.117 20.569 -14.377 1.00 43.28 89 ALA A C 1
ATOM 674 O O . ALA A 1 89 ? -4.220 19.751 -14.179 1.00 43.28 89 ALA A O 1
ATOM 675 N N . GLY A 1 90 ? -5.869 20.529 -15.477 1.00 36.06 90 GLY A N 1
ATOM 676 C CA . GLY A 1 90 ? -5.744 19.538 -16.546 1.00 36.06 90 GLY A CA 1
ATOM 677 C C . GLY A 1 90 ? -5.338 20.130 -17.893 1.00 36.06 90 GLY A C 1
ATOM 678 O O . GLY A 1 90 ? -5.816 19.663 -18.918 1.00 36.06 90 GLY A O 1
ATOM 679 N N . GLY A 1 91 ? -4.495 21.165 -17.921 1.00 38.72 91 GLY A N 1
ATOM 680 C CA . GLY A 1 91 ? -3.945 21.725 -19.158 1.00 38.72 91 GLY A CA 1
ATOM 681 C C . GLY A 1 91 ? -2.422 21.587 -19.201 1.00 38.72 91 GLY A C 1
ATOM 682 O O . GLY A 1 91 ? -1.749 21.978 -18.260 1.00 38.72 91 GLY A O 1
ATOM 683 N N . MET A 1 92 ? -1.880 21.085 -20.317 1.00 41.09 92 MET A N 1
ATOM 684 C CA . MET A 1 92 ? -0.471 21.214 -20.760 1.00 41.09 92 MET A CA 1
ATOM 685 C C . MET A 1 92 ? 0.596 20.150 -20.414 1.00 41.09 92 MET A C 1
ATOM 687 O O . MET A 1 92 ? 1.753 20.352 -20.786 1.00 41.09 92 MET A O 1
ATOM 691 N N . ALA A 1 93 ? 0.290 18.990 -19.821 1.00 43.53 93 ALA A N 1
ATOM 692 C CA . ALA A 1 93 ? 1.326 17.946 -19.646 1.00 43.53 93 ALA A CA 1
ATOM 693 C C . ALA A 1 93 ? 1.376 16.893 -20.780 1.00 43.53 93 ALA A C 1
ATOM 695 O O . ALA A 1 93 ? 2.424 16.292 -21.018 1.00 43.53 93 ALA A O 1
ATOM 696 N N . GLY A 1 94 ? 0.270 16.681 -21.507 1.00 36.47 94 GLY A N 1
ATOM 697 C CA . GLY A 1 94 ? 0.140 15.597 -22.496 1.00 36.47 94 GLY A CA 1
ATOM 698 C C . GLY A 1 94 ? 0.832 15.830 -23.846 1.00 36.47 94 GLY A C 1
ATOM 699 O O . GLY A 1 94 ? 1.138 14.875 -24.553 1.00 36.47 94 GLY A O 1
ATOM 700 N N . THR A 1 95 ? 1.133 17.077 -24.213 1.00 40.94 95 THR A N 1
ATOM 701 C CA . THR A 1 95 ? 1.650 17.429 -25.549 1.00 40.94 95 THR A CA 1
ATOM 702 C C . THR A 1 95 ? 3.168 17.308 -25.699 1.00 40.94 95 THR A C 1
ATOM 704 O O . THR A 1 95 ? 3.668 17.302 -26.821 1.00 40.94 95 THR A O 1
ATOM 707 N N . ARG A 1 96 ? 3.932 17.176 -24.605 1.00 45.22 96 ARG A N 1
ATOM 708 C CA . ARG A 1 96 ? 5.408 17.211 -24.666 1.00 45.22 96 ARG A CA 1
ATOM 709 C C . ARG A 1 96 ? 6.084 15.848 -24.864 1.00 45.22 96 ARG A C 1
ATOM 711 O O . ARG A 1 96 ? 7.266 15.806 -25.192 1.00 45.22 96 ARG A O 1
ATOM 718 N N . ILE A 1 97 ? 5.355 14.738 -24.714 1.00 47.22 97 ILE A N 1
ATOM 719 C CA . ILE A 1 97 ? 5.901 13.388 -24.955 1.00 47.22 97 ILE A CA 1
ATOM 720 C C . ILE A 1 97 ? 5.864 13.028 -26.453 1.00 47.22 97 ILE A C 1
ATOM 722 O O . ILE A 1 97 ? 6.768 12.341 -26.929 1.00 47.22 97 ILE A O 1
ATOM 726 N N . SER A 1 98 ? 4.888 13.527 -27.228 1.00 47.69 98 SER A N 1
ATOM 727 C CA . SER A 1 98 ? 4.788 13.214 -28.666 1.00 47.69 98 SER A CA 1
ATOM 728 C C . SER A 1 98 ? 5.851 13.928 -29.509 1.00 47.69 98 SER A C 1
ATOM 730 O O . SER A 1 98 ? 6.401 13.332 -30.434 1.00 47.69 98 SER A O 1
ATOM 732 N N . GLN A 1 99 ? 6.219 15.162 -29.149 1.00 47.38 99 GLN A N 1
ATOM 733 C CA . GLN A 1 99 ? 7.175 15.967 -29.921 1.00 47.38 99 GLN A CA 1
ATOM 734 C C . GLN A 1 99 ? 8.613 15.423 -29.844 1.00 47.38 99 GLN A C 1
ATOM 736 O O . GLN A 1 99 ? 9.358 15.494 -30.820 1.00 47.38 99 GLN A O 1
ATOM 741 N N . ARG A 1 100 ? 8.986 14.765 -28.736 1.00 44.78 100 ARG A N 1
ATOM 742 C CA . ARG A 1 100 ? 10.342 14.219 -28.539 1.00 44.78 100 ARG A CA 1
ATOM 743 C C . ARG A 1 100 ? 10.609 12.906 -29.289 1.00 44.78 100 ARG A C 1
ATOM 745 O O . ARG A 1 100 ? 11.767 12.518 -29.426 1.00 44.78 100 ARG A O 1
ATOM 752 N N . ARG A 1 101 ? 9.570 12.221 -29.792 1.00 44.22 101 ARG A N 1
ATOM 753 C CA . ARG A 1 101 ? 9.735 11.029 -30.654 1.00 44.22 101 ARG A CA 1
ATOM 754 C C . ARG A 1 101 ? 10.149 11.414 -32.076 1.00 44.22 101 ARG A C 1
ATOM 756 O O . ARG A 1 101 ? 10.978 10.725 -32.662 1.00 44.22 101 ARG A O 1
ATOM 763 N N . HIS A 1 102 ? 9.642 12.534 -32.595 1.00 40.12 102 HIS A N 1
ATOM 764 C CA . HIS A 1 102 ? 9.993 13.017 -33.935 1.00 40.12 102 HIS A CA 1
ATOM 765 C C . HIS A 1 102 ? 11.418 13.584 -34.013 1.00 40.12 102 HIS A C 1
ATOM 767 O O . HIS A 1 102 ? 12.098 13.412 -35.022 1.00 40.12 102 HIS A O 1
ATOM 773 N N . GLU A 1 103 ? 11.889 14.217 -32.938 1.00 42.72 103 GLU A N 1
ATOM 774 C CA . GLU A 1 103 ? 13.232 14.806 -32.874 1.00 42.72 103 GLU A CA 1
ATOM 775 C C . GLU A 1 103 ? 14.345 13.748 -32.772 1.00 42.72 103 GLU A C 1
ATOM 777 O O . GLU A 1 103 ? 15.419 13.914 -33.351 1.00 42.72 103 GLU A O 1
ATOM 782 N N . LEU A 1 104 ? 14.081 12.622 -32.095 1.00 46.34 104 LEU A N 1
ATOM 783 C CA . LEU A 1 104 ? 15.045 11.522 -31.973 1.00 46.34 104 LEU A CA 1
ATOM 784 C C . LEU A 1 104 ? 15.194 10.732 -33.286 1.00 46.34 104 LEU A C 1
ATOM 786 O O . LEU A 1 104 ? 16.298 10.306 -33.616 1.00 46.34 104 LEU A O 1
ATOM 790 N N . ALA A 1 105 ? 14.112 10.606 -34.065 1.00 45.16 105 ALA A N 1
ATOM 791 C CA . ALA A 1 105 ? 14.118 9.937 -35.368 1.00 45.16 105 ALA A CA 1
ATOM 792 C C . ALA A 1 105 ? 14.961 10.677 -36.426 1.00 45.16 105 ALA A C 1
ATOM 794 O O . ALA A 1 105 ? 15.499 10.048 -37.329 1.00 45.16 105 ALA A O 1
ATOM 795 N N . ARG A 1 106 ? 15.132 12.003 -36.304 1.00 48.41 106 ARG A N 1
ATOM 796 C CA . ARG A 1 106 ? 15.987 12.785 -37.217 1.00 48.41 106 ARG A CA 1
ATOM 797 C C . ARG A 1 106 ? 17.476 12.764 -36.862 1.00 48.41 106 ARG A C 1
ATOM 799 O O . ARG A 1 106 ? 18.289 13.124 -37.704 1.00 48.41 106 ARG A O 1
ATOM 806 N N . ARG A 1 107 ? 17.850 12.366 -35.638 1.00 47.56 107 ARG A N 1
ATOM 807 C CA . ARG A 1 107 ? 19.257 12.336 -35.189 1.00 47.56 107 ARG A CA 1
ATOM 808 C C . ARG A 1 107 ? 19.996 11.043 -35.535 1.00 47.56 107 ARG A C 1
ATOM 810 O O . ARG A 1 107 ? 21.211 11.083 -35.675 1.00 47.56 107 ARG A O 1
ATOM 817 N N . PHE A 1 108 ? 19.287 9.928 -35.675 1.00 43.28 108 PHE A N 1
ATOM 818 C CA . PHE A 1 108 ? 19.868 8.616 -35.977 1.00 43.28 108 PHE A CA 1
ATOM 819 C C . PHE A 1 108 ? 19.461 8.162 -37.379 1.00 43.28 108 PHE A C 1
ATOM 821 O O . PHE A 1 108 ? 18.806 7.136 -37.525 1.00 43.28 108 PHE A O 1
ATOM 828 N N . GLY A 1 109 ? 19.794 8.974 -38.389 1.00 45.44 109 GLY A N 1
ATOM 829 C CA . GLY A 1 109 ? 19.479 8.698 -39.791 1.00 45.44 109 GLY A CA 1
ATOM 830 C C . GLY A 1 109 ? 19.788 7.250 -40.169 1.00 45.44 109 GLY A C 1
ATOM 831 O O . GLY A 1 109 ? 20.938 6.820 -40.130 1.00 45.44 109 GLY A O 1
ATOM 832 N N . GLY A 1 110 ? 18.737 6.512 -40.505 1.00 36.25 110 GLY A N 1
ATOM 833 C CA . GLY A 1 110 ? 18.802 5.155 -41.015 1.00 36.25 110 GLY A CA 1
ATOM 834 C C . GLY A 1 110 ? 17.590 4.939 -41.904 1.00 36.25 110 GLY A C 1
ATOM 835 O O . GLY A 1 110 ? 16.460 4.921 -41.415 1.00 36.25 110 GLY A O 1
ATOM 836 N N . ASP A 1 111 ? 17.829 4.848 -43.207 1.00 42.47 111 ASP A N 1
ATOM 837 C CA 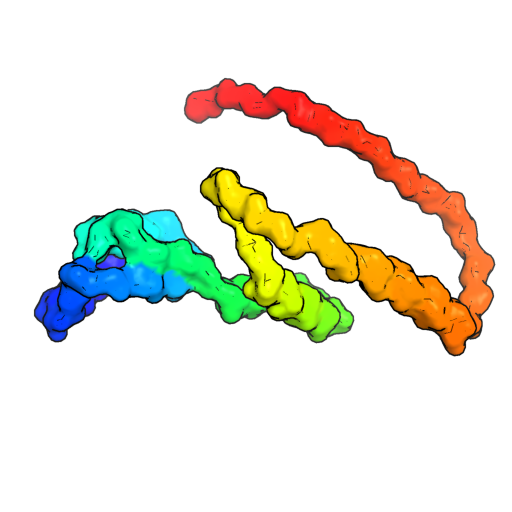. ASP A 1 111 ? 16.816 4.534 -44.205 1.00 42.47 111 ASP A CA 1
ATOM 838 C C . ASP A 1 111 ? 16.182 3.175 -43.887 1.00 42.47 111 ASP A C 1
ATOM 840 O O . ASP A 1 111 ? 16.842 2.138 -43.937 1.00 42.47 111 ASP A O 1
ATOM 844 N N . VAL A 1 112 ? 14.887 3.167 -43.571 1.00 43.62 112 VAL A N 1
ATOM 845 C CA . VAL A 1 112 ? 14.085 1.940 -43.519 1.00 43.62 112 VAL A CA 1
ATOM 846 C C . VAL A 1 112 ? 13.156 1.924 -44.723 1.00 43.62 112 VAL A C 1
ATOM 848 O O . VAL A 1 112 ? 12.005 2.348 -44.679 1.00 43.62 112 VAL A O 1
ATOM 851 N N . HIS A 1 113 ? 13.691 1.447 -45.844 1.00 36.44 113 HIS A N 1
ATOM 852 C CA . HIS A 1 113 ? 12.867 0.966 -46.942 1.00 36.44 113 HIS A CA 1
ATOM 853 C C . HIS A 1 113 ? 12.233 -0.359 -46.485 1.00 36.44 113 HIS A C 1
ATOM 855 O O . HIS A 1 113 ? 12.919 -1.373 -46.381 1.00 36.44 113 HIS A O 1
ATOM 861 N N . GLY A 1 114 ? 10.945 -0.343 -46.138 1.00 34.66 114 GLY A N 1
ATOM 862 C CA . GLY A 1 114 ? 10.226 -1.531 -45.675 1.00 34.66 114 GLY A CA 1
ATOM 863 C C . GLY A 1 114 ? 8.736 -1.259 -45.481 1.00 34.66 114 GLY A C 1
ATOM 864 O O . GLY A 1 114 ? 8.352 -0.614 -44.516 1.00 34.66 114 GLY A O 1
ATOM 865 N N . GLN A 1 115 ? 7.953 -1.715 -46.461 1.00 35.31 115 GLN A N 1
ATOM 866 C CA . GLN A 1 115 ? 6.489 -1.829 -46.563 1.00 35.31 115 GLN A CA 1
ATOM 867 C C . GLN A 1 115 ? 5.627 -1.334 -45.385 1.00 35.31 115 GLN A C 1
ATOM 869 O O . GLN A 1 115 ? 5.659 -1.847 -44.270 1.00 35.31 115 GLN A O 1
ATOM 874 N N . SER A 1 116 ? 4.768 -0.366 -45.704 1.00 37.66 116 SER A N 1
ATOM 875 C CA . SER A 1 116 ? 3.654 0.096 -44.885 1.00 37.66 116 SER A CA 1
ATOM 876 C C . SER A 1 116 ? 2.510 -0.923 -44.886 1.00 37.66 116 SER A C 1
ATOM 878 O O . SER A 1 116 ? 1.673 -0.888 -45.787 1.00 37.66 116 SER A O 1
ATOM 880 N N . ASP A 1 117 ? 2.424 -1.760 -43.856 1.00 35.19 117 ASP A N 1
ATOM 881 C CA . ASP A 1 117 ? 1.158 -2.403 -43.500 1.00 35.19 117 ASP A CA 1
ATOM 882 C C . ASP A 1 117 ? 0.452 -1.533 -42.460 1.00 35.19 117 ASP A C 1
ATOM 884 O O . ASP A 1 117 ? 0.880 -1.375 -41.314 1.00 35.19 117 ASP A O 1
ATOM 888 N N . GLY A 1 118 ? -0.608 -0.873 -42.922 1.00 32.12 118 GLY A N 1
ATOM 889 C CA . GLY A 1 118 ? -1.413 0.050 -42.141 1.00 32.12 118 GLY A CA 1
ATOM 890 C C . GLY A 1 118 ? -2.126 -0.649 -40.988 1.00 32.12 118 GLY A C 1
ATOM 891 O O . GLY A 1 118 ? -2.959 -1.525 -41.195 1.00 32.12 118 GLY A O 1
ATOM 892 N N . PHE A 1 119 ? -1.861 -0.196 -39.764 1.00 31.39 119 PHE A N 1
ATOM 893 C CA . PHE A 1 119 ? -2.708 -0.485 -38.612 1.00 31.39 119 PHE A CA 1
ATOM 894 C C . PHE A 1 119 ? -3.750 0.632 -38.473 1.00 31.39 119 PHE A C 1
ATOM 896 O O . PHE A 1 119 ? -3.505 1.661 -37.842 1.00 31.39 119 PHE A O 1
ATOM 903 N N . VAL A 1 120 ? -4.911 0.443 -39.101 1.00 36.41 120 VAL A N 1
ATOM 904 C CA . VAL A 1 120 ? -6.130 1.200 -38.788 1.00 36.41 120 VAL A CA 1
ATOM 905 C C . VAL A 1 120 ? -6.779 0.568 -37.558 1.00 36.41 120 VAL A C 1
ATOM 907 O O . VAL A 1 120 ? -7.243 -0.567 -37.604 1.00 36.41 120 VAL A O 1
ATOM 910 N N . ALA A 1 121 ? -6.793 1.291 -36.440 1.00 37.53 121 ALA A N 1
ATOM 911 C CA . ALA A 1 121 ? -7.571 0.908 -35.269 1.00 37.53 121 ALA A CA 1
ATOM 912 C C . ALA A 1 121 ? -9.001 1.446 -35.430 1.00 37.53 121 ALA A C 1
ATOM 914 O O . ALA A 1 121 ? -9.238 2.639 -35.237 1.00 37.53 121 ALA A O 1
ATOM 915 N N . GLU A 1 122 ? -9.945 0.578 -35.794 1.00 29.25 122 GLU A N 1
ATOM 916 C CA . GLU A 1 122 ? -11.372 0.872 -35.639 1.00 29.25 122 GLU A CA 1
ATOM 917 C C . GLU A 1 122 ? -11.761 0.899 -34.147 1.00 29.25 122 GLU A C 1
ATOM 919 O O . GLU A 1 122 ? -11.258 0.095 -33.353 1.00 29.25 122 GLU A O 1
ATOM 924 N N . PRO A 1 123 ? -12.669 1.800 -33.732 1.00 34.00 123 PRO A N 1
ATOM 925 C CA . PRO A 1 123 ? -13.118 1.885 -32.354 1.00 34.00 123 PRO A CA 1
ATOM 926 C C . PRO A 1 123 ? -14.200 0.828 -32.095 1.00 34.00 123 PRO A C 1
ATOM 928 O O . PRO A 1 123 ? -15.362 1.007 -32.454 1.00 34.00 123 PRO A O 1
ATOM 931 N N . LEU A 1 124 ? -13.846 -0.274 -31.431 1.00 37.62 124 LEU A N 1
ATOM 932 C CA . LEU A 1 124 ? -14.843 -1.226 -30.939 1.00 37.62 124 LEU A CA 1
ATOM 933 C C . LEU A 1 124 ? -15.606 -0.629 -29.750 1.00 37.62 124 LEU A C 1
ATOM 935 O O . LEU A 1 124 ? -15.110 -0.553 -28.624 1.00 37.62 124 LEU A O 1
ATOM 939 N N . ALA A 1 125 ? -16.847 -0.228 -30.018 1.00 39.88 125 ALA A N 1
ATOM 940 C CA . ALA A 1 125 ? -17.861 0.050 -29.017 1.00 39.88 125 ALA A CA 1
ATOM 941 C C . ALA A 1 125 ? -18.245 -1.255 -28.294 1.00 39.88 125 ALA A C 1
ATOM 943 O O . ALA A 1 125 ? -18.970 -2.089 -28.835 1.00 39.88 125 ALA A O 1
ATOM 944 N N . LEU A 1 126 ? -17.783 -1.439 -27.055 1.00 40.50 126 LEU A N 1
ATOM 945 C CA . LEU A 1 126 ? -18.292 -2.496 -26.178 1.00 40.50 126 LEU A CA 1
ATOM 946 C C . LEU A 1 126 ? -19.618 -2.052 -25.555 1.00 40.50 126 LEU A C 1
ATOM 948 O O . LEU A 1 126 ? -19.670 -1.448 -24.484 1.00 40.50 126 LEU A O 1
ATOM 952 N N . SER A 1 127 ? -20.699 -2.373 -26.258 1.00 37.12 127 SER A N 1
ATOM 953 C CA . SER A 1 127 ? -22.031 -2.481 -25.678 1.00 37.12 127 SER A CA 1
ATOM 954 C C . SER A 1 127 ? -22.192 -3.864 -25.031 1.00 37.12 127 SER A C 1
ATOM 956 O O . SER A 1 127 ? -21.838 -4.878 -25.620 1.00 37.12 127 SER A O 1
ATOM 958 N N . GLY A 1 128 ? -22.713 -3.877 -23.801 1.00 35.94 128 GLY A N 1
ATOM 959 C CA . GLY A 1 128 ? -23.428 -5.004 -23.192 1.00 35.94 128 GLY A CA 1
ATOM 960 C C . GLY A 1 128 ? -22.643 -6.288 -22.910 1.00 35.94 128 GLY A C 1
ATOM 961 O O . GLY A 1 128 ? -22.603 -7.188 -23.740 1.00 35.94 128 GLY A O 1
ATOM 962 N N . ILE A 1 129 ? -22.180 -6.460 -21.667 1.00 44.81 129 ILE A N 1
ATOM 963 C CA . ILE A 1 129 ? -21.977 -7.805 -21.106 1.00 44.81 129 ILE A CA 1
ATOM 964 C C . ILE A 1 129 ? -22.981 -7.995 -19.971 1.00 44.81 129 ILE A C 1
ATOM 966 O O . ILE A 1 129 ? -22.946 -7.311 -18.950 1.00 44.81 129 ILE A O 1
ATOM 970 N N . HIS A 1 130 ? -23.931 -8.878 -20.249 1.00 35.19 130 HIS A N 1
ATOM 971 C CA . HIS A 1 130 ? -25.096 -9.244 -19.459 1.00 35.19 130 HIS A CA 1
ATOM 972 C C . HIS A 1 130 ? -24.690 -10.173 -18.301 1.00 35.19 130 HIS A C 1
ATOM 974 O O . HIS A 1 130 ? -23.857 -11.061 -18.484 1.00 35.19 130 HIS A O 1
ATOM 980 N N . GLN A 1 131 ? -25.296 -9.975 -17.127 1.00 38.72 131 GLN A N 1
ATOM 981 C CA . GLN A 1 131 ? -25.245 -10.888 -15.977 1.00 38.72 131 GLN A CA 1
ATOM 982 C C . GLN A 1 131 ? -25.757 -12.287 -16.340 1.00 38.72 131 GLN A C 1
ATOM 984 O O . GLN A 1 131 ? -26.760 -12.393 -17.047 1.00 38.72 131 GLN A O 1
ATOM 989 N N . ARG A 1 132 ? -25.122 -13.327 -15.779 1.00 33.19 132 ARG A N 1
ATOM 990 C CA . ARG A 1 132 ? -25.767 -14.581 -15.350 1.00 33.19 132 ARG A CA 1
ATOM 991 C C . ARG A 1 132 ? -25.064 -15.110 -14.095 1.00 33.19 132 ARG A C 1
ATOM 993 O O . ARG A 1 132 ? -23.842 -15.231 -14.115 1.00 33.19 132 ARG A O 1
ATOM 1000 N N . ASP A 1 133 ? -25.897 -15.316 -13.077 1.00 40.56 133 ASP A N 1
ATOM 1001 C CA . ASP A 1 133 ? -25.844 -16.170 -11.875 1.00 40.56 133 ASP A CA 1
ATOM 1002 C C . ASP A 1 133 ? -24.511 -16.395 -11.138 1.00 40.56 133 ASP A C 1
ATOM 1004 O O . ASP A 1 133 ? -23.612 -17.092 -11.660 1.00 40.56 133 ASP A O 1
#

Radius of gyration: 23.04 Å; chains: 1; bounding box: 46×39×69 Å